Protein AF-A0A1Y0UV52-F1 (afdb_monomer_lite)

pLDDT: mean 80.86, std 18.58, range [39.09, 97.62]

Foldseek 3Di:
DDDDDDDDDDDDDDPDPDPPCPDDPVNVPAQWDADPVGDIDGPDDDPDDWDWDWDALCVDPPSVVVVGDRRDIDTDTDDVVVVVVCVVVPPPDDDDPDDDD

Secondary structure (DSSP, 8-state):
----------PPPPS---------TTGGG--EEE-TT--EEESS-----SEEEEEEGGGSTTTTTTT--TT-EEEEEE-HHHHHHHHHHHTT----SS---

InterPro domains:
  IPR016913 Uncharacterised conserved protein UCP029215 [PF09979] (35-100)

Structure (mmCIF, N/CA/C/O backbone):
data_AF-A0A1Y0UV52-F1
#
_entry.id   AF-A0A1Y0UV52-F1
#
loop_
_atom_site.group_PDB
_atom_site.id
_atom_site.type_symbol
_atom_site.label_atom_id
_atom_site.label_alt_id
_atom_site.label_comp_id
_atom_site.label_asym_id
_atom_site.label_entity_id
_atom_site.label_seq_id
_atom_site.pdbx_PDB_ins_code
_atom_site.Cartn_x
_atom_site.Cartn_y
_atom_site.Cartn_z
_atom_site.occupancy
_atom_site.B_iso_or_equiv
_atom_site.auth_seq_id
_atom_site.auth_comp_id
_atom_site.auth_asym_id
_atom_site.auth_atom_id
_atom_site.pdbx_PDB_model_num
ATOM 1 N N . MET A 1 1 ? 40.267 62.357 -28.661 1.00 44.09 1 MET A N 1
ATOM 2 C CA . MET A 1 1 ? 41.059 61.542 -27.719 1.00 44.09 1 MET A CA 1
ATOM 3 C C . MET A 1 1 ? 40.082 60.661 -26.962 1.00 44.09 1 MET A C 1
ATOM 5 O O . MET A 1 1 ? 39.154 61.213 -26.386 1.00 44.09 1 MET A O 1
ATOM 9 N N . ASN A 1 2 ? 40.216 59.337 -27.098 1.00 39.09 2 ASN A N 1
ATOM 10 C CA . ASN A 1 2 ? 39.951 58.292 -26.092 1.00 39.09 2 ASN A CA 1
ATOM 11 C C . ASN A 1 2 ? 39.561 56.977 -26.784 1.00 39.09 2 ASN A C 1
ATOM 13 O O . ASN A 1 2 ? 38.484 56.817 -27.353 1.00 39.09 2 ASN A O 1
ATOM 17 N N . THR A 1 3 ? 40.527 56.070 -26.741 1.00 45.56 3 THR A N 1
ATOM 18 C CA . THR A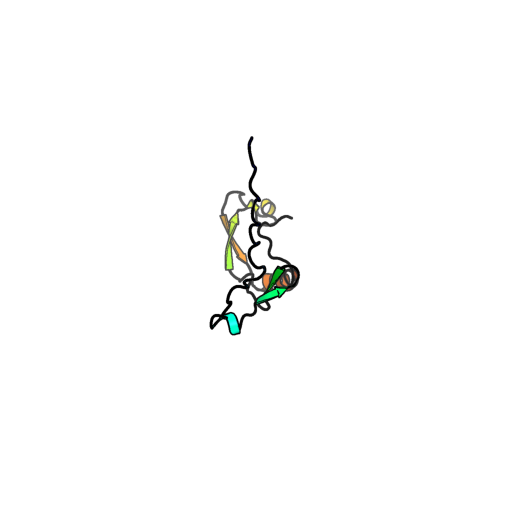 1 3 ? 40.573 54.705 -27.251 1.00 45.56 3 THR A CA 1
ATOM 19 C C . THR A 1 3 ? 39.703 53.770 -26.407 1.00 45.56 3 THR A C 1
ATOM 21 O O . THR A 1 3 ? 39.724 53.834 -25.179 1.00 45.56 3 THR A O 1
ATOM 24 N N . ARG A 1 4 ? 38.967 52.851 -27.045 1.00 44.50 4 ARG A N 1
ATOM 25 C CA . ARG A 1 4 ? 38.443 51.647 -26.379 1.00 44.50 4 ARG A CA 1
ATOM 26 C C . ARG A 1 4 ? 38.959 50.399 -27.080 1.00 44.50 4 ARG A C 1
ATOM 28 O O . ARG A 1 4 ? 38.422 49.956 -28.085 1.00 44.50 4 ARG A O 1
ATOM 35 N N . THR A 1 5 ? 40.068 49.924 -26.528 1.00 43.81 5 THR A N 1
ATOM 36 C CA . THR A 1 5 ? 40.413 48.536 -26.211 1.00 43.81 5 THR A CA 1
ATOM 37 C C . THR A 1 5 ? 39.506 47.448 -26.790 1.00 43.81 5 THR A C 1
ATOM 39 O O . THR A 1 5 ? 38.374 47.253 -26.353 1.00 43.81 5 THR A O 1
ATOM 42 N N . THR A 1 6 ? 40.095 46.679 -27.703 1.00 48.19 6 THR A N 1
ATOM 43 C CA . THR A 1 6 ? 39.730 45.316 -28.094 1.00 48.19 6 THR A CA 1
ATOM 44 C C . THR A 1 6 ? 39.471 44.449 -26.857 1.00 48.19 6 THR A C 1
ATOM 46 O O . THR A 1 6 ? 40.399 44.083 -26.136 1.00 48.19 6 THR A O 1
ATOM 49 N N . GLY A 1 7 ? 38.205 44.118 -26.606 1.00 42.97 7 GLY A N 1
ATOM 50 C CA . GLY A 1 7 ? 37.812 43.098 -25.638 1.00 42.97 7 GLY A CA 1
ATOM 51 C C . GLY A 1 7 ? 38.107 41.715 -26.207 1.00 42.97 7 GLY A C 1
ATOM 52 O O . GLY A 1 7 ? 37.372 41.215 -27.052 1.00 42.97 7 GLY A O 1
ATOM 53 N N . GLN A 1 8 ? 39.219 41.137 -25.767 1.00 49.31 8 GLN A N 1
ATOM 54 C CA . GLN A 1 8 ? 39.645 39.772 -26.049 1.00 49.31 8 GLN A CA 1
ATOM 55 C C . GLN A 1 8 ? 38.548 38.779 -25.623 1.00 49.31 8 GLN A C 1
ATOM 57 O O . GLN A 1 8 ? 38.009 38.868 -24.517 1.00 49.31 8 GLN A O 1
ATOM 62 N N . ALA A 1 9 ? 38.198 37.863 -26.527 1.00 39.91 9 ALA A N 1
ATOM 63 C CA . ALA A 1 9 ? 37.194 36.829 -26.323 1.00 39.91 9 ALA A CA 1
ATOM 64 C C . ALA A 1 9 ? 37.491 36.008 -25.058 1.00 39.91 9 ALA A C 1
ATOM 66 O O . ALA A 1 9 ? 38.575 35.444 -24.911 1.00 39.91 9 ALA A O 1
ATOM 67 N N . ARG A 1 10 ? 36.511 35.907 -24.153 1.00 42.69 10 ARG A N 1
ATOM 68 C CA . ARG A 1 10 ? 36.524 34.870 -23.118 1.00 42.69 10 ARG A CA 1
ATOM 69 C C . ARG A 1 10 ? 36.307 33.539 -23.824 1.00 42.69 10 ARG A C 1
ATOM 71 O O . ARG A 1 10 ? 35.233 33.320 -24.377 1.00 42.69 10 ARG A O 1
ATOM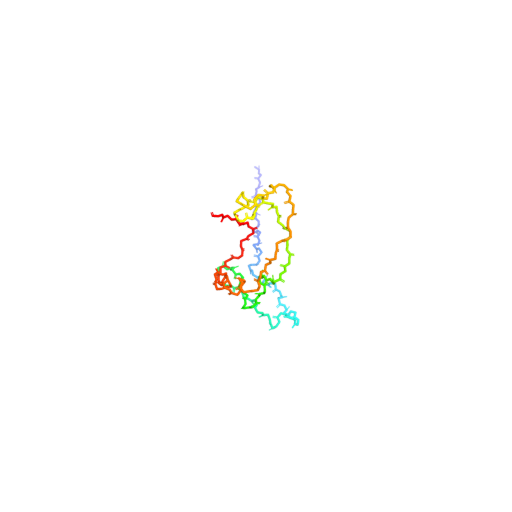 78 N N . ALA A 1 11 ? 37.326 32.685 -23.830 1.00 48.06 11 ALA A N 1
ATOM 79 C CA . ALA A 1 11 ? 37.169 31.298 -24.232 1.00 48.06 11 ALA A CA 1
ATOM 80 C C . ALA A 1 11 ? 36.035 30.675 -23.404 1.00 48.06 11 ALA A C 1
ATOM 82 O O . ALA A 1 11 ? 36.063 30.714 -22.171 1.00 48.06 11 ALA A O 1
ATOM 83 N N . SER A 1 12 ? 35.015 30.162 -24.090 1.00 49.44 12 SER A N 1
ATOM 84 C CA . SER A 1 12 ? 33.993 29.310 -23.491 1.00 49.44 12 SER A CA 1
ATOM 85 C C . SER A 1 12 ? 34.676 28.126 -22.797 1.00 49.44 12 SER A C 1
ATOM 87 O O . SER A 1 12 ? 35.670 27.620 -23.327 1.00 49.44 12 SER A O 1
ATOM 89 N N . PRO A 1 13 ? 34.186 27.671 -21.631 1.00 55.19 13 PRO A N 1
ATOM 90 C CA . PRO A 1 13 ? 34.702 26.443 -21.042 1.00 55.19 13 PRO A CA 1
ATOM 91 C C . PRO A 1 13 ? 34.519 25.297 -22.052 1.00 55.19 13 PRO A C 1
ATOM 93 O O . PRO A 1 13 ? 33.519 25.301 -22.781 1.00 55.19 13 PRO A O 1
ATOM 96 N N . PRO A 1 14 ? 35.463 24.342 -22.145 1.00 44.66 14 PRO A N 1
ATOM 97 C CA . PRO A 1 14 ? 35.278 23.191 -23.011 1.00 44.66 14 PRO A CA 1
ATOM 98 C C . PRO A 1 14 ? 34.013 22.448 -22.577 1.00 44.66 14 PRO A C 1
ATOM 100 O O . PRO A 1 14 ? 33.818 22.153 -21.396 1.00 44.66 14 PRO A O 1
ATOM 103 N N . ALA A 1 15 ? 33.137 22.205 -23.549 1.00 55.78 15 ALA A N 1
ATOM 104 C CA . ALA A 1 15 ? 32.022 21.297 -23.388 1.00 55.78 15 ALA A CA 1
ATOM 105 C C . ALA A 1 15 ? 32.570 19.900 -23.063 1.00 55.78 15 ALA A C 1
ATOM 107 O O . ALA A 1 15 ? 33.513 19.447 -23.707 1.00 55.78 15 ALA A O 1
ATOM 108 N N . ASP A 1 16 ? 31.932 19.252 -22.091 1.00 52.75 16 ASP A N 1
ATOM 109 C CA . ASP A 1 16 ? 32.054 17.826 -21.788 1.00 52.75 16 ASP A CA 1
ATOM 110 C C . ASP A 1 16 ? 33.336 17.378 -21.058 1.00 52.75 16 ASP A C 1
ATOM 112 O O . ASP A 1 16 ? 34.197 16.687 -21.596 1.00 52.75 16 ASP A O 1
ATOM 116 N N . VAL A 1 17 ? 33.436 17.721 -19.769 1.00 48.03 17 VAL A N 1
ATOM 117 C CA . VAL A 1 17 ? 34.135 16.841 -18.821 1.00 48.03 17 VAL A CA 1
ATOM 118 C C . VAL A 1 17 ? 33.067 15.951 -18.199 1.00 48.03 17 VAL A C 1
ATOM 120 O O . VAL A 1 17 ? 32.462 16.302 -17.184 1.00 48.03 17 VAL A O 1
ATOM 123 N N . ALA A 1 18 ? 32.790 14.818 -18.844 1.00 53.38 18 ALA A N 1
ATOM 124 C CA . ALA A 1 18 ? 32.046 13.739 -18.213 1.00 53.38 18 ALA A CA 1
ATOM 125 C C . ALA A 1 18 ? 32.762 13.368 -16.899 1.00 53.38 18 ALA A C 1
ATOM 127 O O . ALA A 1 18 ? 33.987 13.216 -16.905 1.00 53.38 18 ALA A O 1
ATOM 128 N N . PRO A 1 19 ? 32.058 13.260 -15.757 1.00 54.19 19 PRO A N 1
ATOM 129 C CA . PRO A 1 19 ? 32.708 12.886 -14.511 1.00 54.19 19 PRO A CA 1
ATOM 130 C C . PRO A 1 19 ? 33.331 11.497 -14.671 1.00 54.19 19 PRO A C 1
ATOM 132 O O . PRO A 1 19 ? 32.663 10.590 -15.180 1.00 54.19 19 PRO A O 1
ATOM 135 N N . ASP A 1 20 ? 34.579 11.337 -14.215 1.00 58.84 20 ASP A N 1
ATOM 136 C CA . ASP A 1 20 ? 35.274 10.053 -14.062 1.00 58.84 20 ASP A CA 1
ATOM 137 C C . ASP A 1 20 ? 34.444 9.131 -13.159 1.00 58.84 20 ASP A C 1
ATOM 139 O O . ASP A 1 20 ? 34.653 9.007 -11.951 1.00 58.84 20 ASP A O 1
ATOM 143 N N . THR A 1 21 ? 33.442 8.492 -13.750 1.00 61.38 21 THR A N 1
ATOM 144 C CA . THR A 1 21 ? 32.524 7.595 -13.062 1.00 61.38 21 THR A CA 1
ATOM 145 C C . THR A 1 21 ? 33.192 6.232 -13.040 1.00 61.38 21 THR A C 1
ATOM 147 O O . THR A 1 21 ? 32.814 5.314 -13.763 1.00 61.38 21 THR A O 1
ATOM 150 N N . GLN A 1 22 ? 34.263 6.117 -12.254 1.00 70.12 22 GLN A N 1
ATOM 151 C CA . GLN A 1 22 ? 34.822 4.821 -11.893 1.00 70.12 22 GLN A CA 1
ATOM 152 C C . GLN A 1 22 ? 33.717 4.066 -11.138 1.00 70.12 22 GLN A C 1
ATOM 154 O O . GLN A 1 22 ? 33.310 4.526 -10.069 1.00 70.12 22 GLN A O 1
ATOM 159 N N . PRO A 1 23 ? 33.174 2.958 -11.675 1.00 64.38 23 PRO A N 1
ATOM 160 C CA . PRO A 1 23 ? 32.108 2.240 -10.995 1.00 64.38 23 PRO A CA 1
ATOM 161 C C . PRO A 1 23 ? 32.656 1.708 -9.671 1.00 64.38 23 PRO A C 1
ATOM 163 O O . PRO A 1 23 ? 33.626 0.944 -9.659 1.00 64.38 23 PRO A O 1
ATOM 166 N N . LEU A 1 24 ? 32.047 2.107 -8.551 1.00 73.50 24 LEU A N 1
ATOM 167 C CA . LEU A 1 24 ? 32.375 1.519 -7.256 1.00 73.50 24 LEU A CA 1
ATOM 168 C C . LEU A 1 24 ? 32.057 0.018 -7.319 1.00 73.50 24 LEU A C 1
ATOM 170 O O . LEU A 1 24 ? 31.203 -0.422 -8.089 1.00 73.50 24 LEU A O 1
ATOM 174 N N . ALA A 1 25 ? 32.742 -0.801 -6.521 1.00 64.88 25 ALA A N 1
ATOM 175 C CA . ALA A 1 25 ? 32.651 -2.263 -6.621 1.00 64.88 25 ALA A CA 1
ATOM 176 C C . ALA A 1 25 ? 31.205 -2.817 -6.556 1.00 64.88 25 ALA A C 1
ATOM 178 O O . ALA A 1 25 ? 30.918 -3.843 -7.172 1.00 64.88 25 ALA A O 1
ATOM 179 N N . LEU A 1 26 ? 30.286 -2.121 -5.872 1.00 66.62 26 LEU A N 1
ATOM 180 C CA . LEU A 1 26 ? 28.856 -2.459 -5.810 1.00 66.62 26 LEU A CA 1
ATOM 181 C C . LEU A 1 26 ? 28.018 -1.911 -6.981 1.00 66.62 26 LEU A C 1
ATOM 183 O O . LEU A 1 26 ? 26.947 -2.446 -7.259 1.00 66.62 26 LEU A O 1
ATOM 187 N N . ASP A 1 27 ? 28.507 -0.910 -7.710 1.00 69.38 27 ASP A N 1
ATOM 188 C CA . ASP A 1 27 ? 27.825 -0.351 -8.882 1.00 69.38 27 ASP A CA 1
ATOM 189 C C . ASP A 1 27 ? 27.994 -1.237 -10.124 1.00 69.38 27 ASP A C 1
ATOM 191 O O . ASP A 1 27 ? 27.157 -1.207 -11.026 1.00 69.38 27 ASP A O 1
ATOM 195 N N . ARG A 1 28 ? 29.026 -2.096 -10.165 1.00 67.94 28 ARG A N 1
ATOM 196 C CA . ARG A 1 28 ? 29.250 -3.036 -11.282 1.00 67.94 28 ARG A CA 1
ATOM 197 C C . ARG A 1 28 ? 28.101 -4.035 -11.469 1.00 67.94 28 ARG A C 1
ATOM 199 O O . ARG A 1 28 ? 27.845 -4.456 -12.592 1.00 67.94 28 ARG A O 1
ATOM 206 N N . ALA A 1 29 ? 27.421 -4.409 -10.386 1.00 77.75 29 ALA A N 1
ATOM 207 C CA . ALA A 1 29 ? 26.254 -5.295 -10.397 1.00 77.75 29 ALA A CA 1
ATOM 208 C C . ALA A 1 29 ? 24.930 -4.524 -10.224 1.00 77.75 29 ALA A C 1
ATOM 210 O O . ALA A 1 29 ? 23.917 -5.101 -9.827 1.00 77.75 29 ALA A O 1
ATOM 211 N N . SER A 1 30 ? 24.937 -3.211 -10.477 1.00 83.00 30 SER A N 1
ATOM 212 C CA . SER A 1 30 ? 23.773 -2.358 -10.269 1.00 83.00 30 SER A CA 1
ATOM 213 C C . SER A 1 30 ? 22.580 -2.815 -11.109 1.00 83.00 30 SER A C 1
ATOM 215 O O . SER A 1 30 ? 22.669 -3.004 -12.319 1.00 83.00 30 SER A O 1
ATOM 217 N N . VAL A 1 31 ? 21.422 -2.921 -10.460 1.00 89.44 31 VAL A N 1
ATOM 218 C CA . VAL A 1 31 ? 20.124 -3.153 -11.114 1.00 89.44 31 VAL A CA 1
ATOM 219 C C . VAL A 1 31 ? 19.465 -1.851 -11.588 1.00 89.44 31 VAL A C 1
ATOM 221 O O . VAL A 1 31 ? 18.278 -1.842 -11.921 1.00 89.44 31 VAL A O 1
ATOM 224 N N . ARG A 1 32 ? 20.208 -0.737 -11.559 1.00 89.62 32 ARG A N 1
ATOM 225 C CA . ARG A 1 32 ? 19.735 0.612 -11.873 1.00 89.62 32 ARG A CA 1
ATOM 226 C C . ARG A 1 32 ? 20.207 1.027 -13.264 1.00 89.62 32 ARG A C 1
ATOM 228 O O . ARG A 1 32 ? 21.377 0.860 -13.593 1.00 89.62 32 ARG A O 1
ATOM 235 N N . ARG A 1 33 ? 19.322 1.634 -14.049 1.00 90.62 33 ARG A N 1
ATOM 236 C CA . ARG A 1 33 ? 19.628 2.220 -15.359 1.00 90.62 33 ARG A CA 1
ATOM 237 C C . ARG A 1 33 ? 18.898 3.545 -15.513 1.00 90.62 33 ARG A C 1
ATOM 239 O O . ARG A 1 33 ? 17.753 3.654 -15.099 1.00 90.62 33 ARG A O 1
ATOM 246 N N . VAL A 1 34 ? 19.538 4.520 -16.145 1.00 91.31 34 VAL A N 1
ATOM 247 C CA . VAL A 1 34 ? 18.881 5.760 -16.573 1.00 91.31 34 VAL A CA 1
ATOM 248 C C . VAL A 1 34 ? 18.543 5.639 -18.062 1.00 91.31 34 VAL A C 1
ATOM 250 O O . VAL A 1 34 ? 19.343 5.095 -18.830 1.00 91.31 34 VAL A O 1
ATOM 253 N N . ASP A 1 35 ? 17.334 6.033 -18.458 1.00 90.94 35 ASP A N 1
ATOM 254 C CA . ASP A 1 35 ? 16.934 6.083 -19.870 1.00 90.94 35 ASP A CA 1
ATOM 255 C C . ASP A 1 35 ? 17.345 7.406 -20.545 1.00 90.94 35 ASP A C 1
ATOM 257 O O . ASP A 1 35 ? 17.974 8.265 -19.930 1.00 90.94 35 ASP A O 1
ATOM 261 N N . ALA A 1 36 ? 17.039 7.548 -21.837 1.00 94.62 36 ALA A N 1
ATOM 262 C CA . ALA A 1 36 ? 17.370 8.757 -22.595 1.00 94.62 36 ALA A CA 1
ATOM 263 C C . ALA A 1 36 ? 16.595 9.998 -22.115 1.00 94.62 36 ALA A C 1
ATOM 265 O O . ALA A 1 36 ? 17.068 11.116 -22.303 1.00 94.62 36 ALA A O 1
ATOM 266 N N . ASP A 1 37 ? 15.445 9.794 -21.470 1.00 91.69 37 ASP A N 1
ATOM 267 C CA . ASP A 1 37 ? 14.586 10.852 -20.935 1.00 91.69 37 ASP A CA 1
ATOM 268 C C . ASP A 1 37 ? 14.997 11.267 -19.507 1.00 91.69 37 ASP A C 1
ATOM 270 O O . ASP A 1 37 ? 14.448 12.212 -18.943 1.00 91.69 37 ASP A O 1
ATOM 274 N N . GLY A 1 38 ? 15.985 10.585 -18.914 1.00 91.06 38 GLY A N 1
ATOM 275 C CA . GLY A 1 38 ? 16.510 10.867 -17.580 1.00 91.06 38 GLY A CA 1
ATOM 276 C C . GLY A 1 38 ? 15.786 10.146 -16.438 1.00 91.06 38 GLY A C 1
ATOM 277 O O . GLY A 1 38 ? 16.083 10.412 -15.271 1.00 91.06 38 GLY A O 1
ATOM 278 N N . HIS A 1 39 ? 14.868 9.216 -16.717 1.00 89.50 39 HIS A N 1
ATOM 279 C CA . HIS A 1 39 ? 14.197 8.444 -15.673 1.00 89.50 39 HIS A CA 1
ATOM 280 C C . HIS A 1 39 ? 15.064 7.290 -15.165 1.00 89.50 39 HIS A C 1
ATOM 282 O O . HIS A 1 39 ? 15.685 6.547 -15.928 1.00 89.50 39 HIS A O 1
ATOM 288 N N . LEU A 1 40 ? 15.058 7.105 -13.842 1.00 91.12 40 LEU A N 1
ATOM 289 C CA . LEU A 1 40 ? 15.727 5.995 -13.177 1.00 91.12 40 LEU A CA 1
ATOM 290 C C . LEU A 1 40 ? 14.841 4.743 -13.179 1.00 91.12 40 LEU A C 1
ATOM 292 O O . LEU A 1 40 ? 13.824 4.680 -12.491 1.00 91.12 40 LEU A O 1
ATOM 296 N N . HIS A 1 41 ? 15.294 3.710 -13.875 1.00 90.56 41 HIS A N 1
ATOM 297 C CA . HIS A 1 41 ? 14.718 2.371 -13.871 1.00 90.56 41 HIS A CA 1
ATOM 298 C C . HIS A 1 41 ? 15.479 1.472 -12.902 1.00 90.56 41 HIS A C 1
ATOM 300 O O . HIS A 1 41 ? 16.710 1.474 -12.876 1.00 90.56 41 HIS A O 1
ATOM 306 N N . ILE A 1 42 ? 14.751 0.680 -12.117 1.00 89.06 42 ILE A N 1
ATOM 307 C CA . ILE A 1 42 ? 15.313 -0.285 -11.165 1.00 89.06 42 ILE A CA 1
ATOM 308 C C . ILE A 1 42 ? 14.665 -1.643 -11.438 1.00 89.06 42 ILE A C 1
ATOM 310 O O . ILE A 1 42 ? 13.446 -1.765 -11.337 1.00 89.06 42 ILE A O 1
ATOM 314 N N . ALA A 1 43 ? 15.456 -2.662 -11.786 1.00 89.69 43 ALA A N 1
ATOM 315 C CA . ALA A 1 43 ? 14.913 -3.967 -12.181 1.00 89.69 43 ALA A CA 1
ATOM 316 C C . ALA A 1 43 ? 14.187 -4.689 -11.030 1.00 89.69 43 ALA A C 1
ATOM 318 O O . ALA A 1 43 ? 13.137 -5.296 -11.243 1.00 89.69 43 ALA A O 1
ATOM 319 N N . HIS A 1 44 ? 14.720 -4.591 -9.807 1.00 86.44 44 HIS A N 1
ATOM 320 C CA . HIS A 1 44 ? 14.140 -5.195 -8.607 1.00 86.44 44 HIS A CA 1
ATOM 321 C C . HIS A 1 44 ? 14.251 -4.236 -7.417 1.00 86.44 44 HIS A C 1
ATOM 323 O O . HIS A 1 44 ? 15.347 -3.812 -7.056 1.00 86.44 44 HIS A O 1
ATOM 329 N N . CYS A 1 45 ? 13.117 -3.898 -6.802 1.00 87.25 45 CYS A N 1
ATOM 330 C CA . CYS A 1 45 ? 13.043 -3.037 -5.623 1.00 87.25 45 CYS A CA 1
ATOM 331 C C . CYS A 1 45 ? 11.858 -3.456 -4.743 1.00 87.25 45 CYS A C 1
ATOM 333 O O . CYS A 1 45 ? 10.768 -3.728 -5.251 1.00 87.25 45 CYS A O 1
ATOM 335 N N . ILE A 1 46 ? 12.064 -3.499 -3.426 1.00 89.56 46 ILE A N 1
ATOM 336 C CA . ILE A 1 46 ? 10.990 -3.733 -2.458 1.00 89.56 46 ILE A CA 1
ATOM 337 C C . ILE A 1 46 ? 10.318 -2.387 -2.171 1.00 89.56 46 ILE A C 1
ATOM 339 O O . ILE A 1 46 ? 10.869 -1.560 -1.454 1.00 89.56 46 ILE A O 1
ATOM 343 N N . LEU A 1 47 ? 9.123 -2.173 -2.727 1.00 88.69 47 LEU A N 1
ATOM 344 C CA . LEU A 1 47 ? 8.347 -0.942 -2.508 1.00 88.69 47 LEU A CA 1
ATOM 345 C C . LEU A 1 47 ? 7.503 -0.982 -1.225 1.00 88.69 47 LEU A C 1
ATOM 347 O O . LEU A 1 47 ? 7.140 0.053 -0.676 1.00 88.69 47 LEU A O 1
ATOM 351 N N . SER A 1 48 ? 7.152 -2.178 -0.755 1.00 90.00 48 SER A N 1
ATOM 352 C CA . SER A 1 48 ? 6.341 -2.376 0.444 1.00 90.00 48 SER A CA 1
ATOM 353 C C . SER A 1 48 ? 6.617 -3.749 1.051 1.00 90.00 48 SER A C 1
ATOM 355 O O . SER A 1 48 ? 6.953 -4.690 0.336 1.00 90.00 48 SER A O 1
ATOM 357 N N . ALA A 1 49 ? 6.421 -3.867 2.363 1.00 93.19 49 ALA A N 1
ATOM 358 C CA . ALA A 1 49 ? 6.540 -5.107 3.121 1.00 93.19 49 ALA A CA 1
ATOM 359 C C . ALA A 1 49 ? 5.322 -5.297 4.035 1.00 93.19 49 ALA A C 1
ATOM 361 O O . ALA A 1 49 ? 4.642 -4.326 4.375 1.00 93.19 49 ALA A O 1
ATOM 362 N N . ALA A 1 50 ? 5.043 -6.541 4.426 1.00 96.81 50 ALA A N 1
ATOM 363 C CA . ALA A 1 50 ? 4.017 -6.830 5.422 1.00 96.81 50 ALA A CA 1
ATOM 364 C C . ALA A 1 50 ? 4.468 -6.295 6.785 1.00 96.81 50 ALA A C 1
ATOM 366 O O . ALA A 1 50 ? 5.549 -6.629 7.265 1.00 96.81 50 ALA A O 1
ATOM 367 N N . THR A 1 51 ? 3.661 -5.425 7.381 1.00 96.75 51 THR A N 1
ATOM 368 C CA . THR A 1 51 ? 3.996 -4.742 8.633 1.00 96.75 51 THR A CA 1
ATOM 369 C C . THR A 1 51 ? 2.734 -4.191 9.290 1.00 96.75 51 THR A C 1
ATOM 371 O O . THR A 1 51 ? 1.65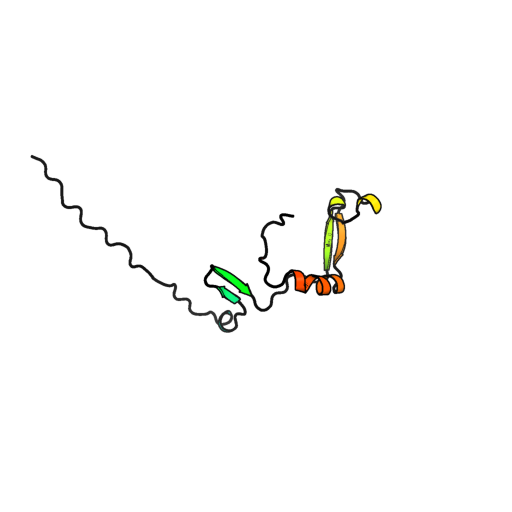8 -4.187 8.689 1.00 96.75 51 THR A O 1
ATOM 374 N N . VAL A 1 52 ? 2.867 -3.715 10.521 1.00 96.75 52 VAL A N 1
ATOM 375 C CA . VAL A 1 52 ? 1.853 -2.917 11.208 1.00 96.75 52 VAL A CA 1
ATOM 376 C C . VAL A 1 52 ? 2.295 -1.460 11.151 1.00 96.75 52 VAL A C 1
ATOM 378 O O . VAL A 1 52 ? 3.443 -1.145 11.461 1.00 96.75 52 VAL A O 1
ATOM 381 N N . SER A 1 53 ? 1.410 -0.565 10.724 1.00 95.00 53 SER A N 1
ATOM 382 C CA . SER A 1 53 ? 1.710 0.866 10.617 1.00 95.00 53 SER A CA 1
ATOM 383 C C . SER A 1 53 ? 0.632 1.706 11.303 1.00 95.00 53 SER A C 1
ATOM 385 O O . SER A 1 53 ? -0.538 1.314 11.285 1.00 95.00 53 SER A O 1
ATOM 387 N N . PRO A 1 54 ? 1.010 2.836 11.922 1.00 96.75 54 PRO A N 1
ATOM 388 C CA . PRO A 1 54 ? 0.053 3.758 12.512 1.00 96.75 54 PRO A CA 1
ATOM 389 C C . PRO A 1 54 ? -0.688 4.530 11.415 1.00 96.75 54 PRO A C 1
ATOM 391 O O . PRO A 1 54 ? -0.061 5.020 10.479 1.00 96.75 54 PRO A O 1
ATOM 394 N N . TYR A 1 55 ? -2.002 4.661 11.568 1.00 95.88 55 TYR A N 1
ATOM 395 C CA . TYR A 1 55 ? -2.858 5.519 10.748 1.00 95.88 55 TYR A CA 1
ATOM 396 C C . TYR A 1 55 ? -3.827 6.286 11.637 1.00 95.88 55 TYR A C 1
ATOM 398 O O . TYR A 1 55 ? -4.302 5.756 12.644 1.00 95.88 55 TYR A O 1
ATOM 406 N N . TYR A 1 56 ? -4.153 7.512 11.253 1.00 96.75 56 TYR A N 1
ATOM 407 C CA . TYR A 1 56 ? -5.268 8.236 11.841 1.00 96.75 56 TYR A CA 1
ATOM 408 C C . TYR A 1 56 ? -6.591 7.575 11.464 1.00 96.75 56 TYR A C 1
ATOM 410 O O . TYR A 1 56 ? -6.738 7.042 10.362 1.00 96.75 56 TYR A O 1
ATOM 418 N N . GLY A 1 57 ? -7.589 7.665 12.346 1.00 96.38 57 GLY A N 1
ATOM 419 C CA . GLY A 1 57 ? -8.930 7.150 12.069 1.00 96.38 57 GLY A CA 1
ATOM 420 C C . GLY A 1 57 ? -9.471 7.647 10.730 1.00 96.38 57 GLY A C 1
ATOM 421 O O . GLY A 1 57 ? -9.971 6.843 9.955 1.00 96.38 57 GLY A O 1
ATOM 422 N N . ARG A 1 58 ? -9.257 8.927 10.397 1.00 95.12 58 ARG A N 1
ATOM 423 C CA . ARG A 1 58 ? -9.720 9.532 9.133 1.00 95.12 58 ARG A CA 1
ATOM 424 C C . ARG A 1 58 ? -9.070 8.971 7.862 1.00 95.12 58 ARG A C 1
ATOM 426 O O . ARG A 1 58 ? -9.622 9.133 6.780 1.00 95.12 58 ARG A O 1
ATOM 433 N N . GLU A 1 59 ? -7.891 8.361 7.969 1.00 93.75 59 GLU A N 1
ATOM 434 C CA . GLU A 1 59 ? -7.159 7.801 6.824 1.00 93.75 59 GLU A CA 1
ATOM 435 C C . GLU A 1 59 ? -7.639 6.387 6.477 1.00 93.75 59 GLU A C 1
ATOM 437 O O . GLU A 1 59 ? -7.377 5.884 5.383 1.00 93.75 59 GLU A O 1
ATOM 442 N N . ILE A 1 60 ? -8.337 5.727 7.405 1.00 94.19 60 ILE A N 1
ATOM 443 C CA . ILE A 1 60 ? -8.775 4.344 7.249 1.00 94.19 60 ILE A CA 1
ATOM 444 C C . ILE A 1 60 ? -10.056 4.310 6.400 1.00 94.19 60 ILE A C 1
ATOM 446 O O . ILE A 1 60 ? -11.060 4.929 6.762 1.00 94.19 60 ILE A O 1
ATOM 450 N N . PRO A 1 61 ? -10.084 3.556 5.286 1.00 92.56 61 PRO A N 1
ATOM 451 C CA . PRO A 1 61 ? -11.291 3.420 4.480 1.00 92.56 61 PRO A CA 1
ATOM 452 C C . PRO A 1 61 ? -12.479 2.911 5.309 1.00 92.56 61 PRO A C 1
ATOM 454 O O . PRO A 1 61 ? -12.376 1.902 6.004 1.00 92.56 61 PRO A O 1
ATOM 457 N N . GLY A 1 62 ? -13.619 3.603 5.229 1.00 95.00 62 GLY A N 1
ATOM 458 C CA . GLY A 1 62 ? -14.824 3.240 5.985 1.00 95.00 62 GLY A CA 1
ATOM 459 C C . GLY A 1 62 ? -14.798 3.615 7.474 1.00 95.00 62 GLY A C 1
ATOM 460 O O . GLY A 1 62 ? -15.640 3.122 8.224 1.00 95.00 62 GLY A O 1
ATOM 461 N N . ALA A 1 63 ? -13.888 4.495 7.909 1.00 94.38 63 ALA A N 1
ATOM 462 C CA . ALA A 1 63 ? -13.723 4.926 9.302 1.00 94.38 63 ALA A CA 1
ATOM 463 C C . ALA A 1 63 ? -15.028 5.263 10.041 1.00 94.38 63 ALA A C 1
ATOM 465 O O . ALA A 1 63 ? -15.230 4.811 11.167 1.00 94.38 63 ALA A O 1
ATOM 466 N N . ALA A 1 64 ? -15.935 6.001 9.392 1.00 93.19 64 ALA A N 1
ATOM 467 C CA . ALA A 1 64 ? -17.212 6.399 9.982 1.00 93.19 64 ALA A CA 1
ATOM 468 C C . ALA A 1 64 ? -18.111 5.195 10.316 1.00 93.19 64 ALA A C 1
ATOM 470 O O . ALA A 1 64 ? -18.688 5.138 11.399 1.00 93.19 64 ALA A O 1
ATOM 471 N N . ALA A 1 65 ? -18.191 4.205 9.421 1.00 97.00 65 ALA A N 1
ATOM 472 C CA . ALA A 1 65 ? -18.979 2.990 9.644 1.00 97.00 65 ALA A CA 1
ATOM 473 C C . ALA A 1 65 ? -18.373 2.097 10.740 1.00 97.00 65 ALA A C 1
ATOM 475 O O . ALA A 1 65 ? -19.093 1.388 11.437 1.00 97.00 65 ALA A O 1
ATOM 476 N N . LEU A 1 66 ? -17.050 2.156 10.904 1.00 95.19 66 LEU A N 1
ATOM 477 C CA . LEU A 1 66 ? -16.306 1.458 11.952 1.00 95.19 66 LEU A CA 1
ATOM 478 C C . LEU A 1 66 ? -16.314 2.206 13.300 1.00 95.19 66 LEU A C 1
ATOM 480 O O . LEU A 1 66 ? -15.823 1.667 14.290 1.00 95.19 66 LEU A O 1
ATOM 484 N N . GLY A 1 67 ? -16.847 3.434 13.355 1.00 96.69 67 GLY A N 1
ATOM 485 C CA . GLY A 1 67 ? -16.873 4.260 14.565 1.00 96.69 67 GLY A CA 1
ATOM 486 C C . GLY A 1 67 ? -15.489 4.726 15.031 1.00 96.69 67 GLY A C 1
ATOM 487 O O . GLY A 1 67 ? -15.275 4.922 16.230 1.00 96.69 67 GLY A O 1
ATOM 488 N N . LEU A 1 68 ? -14.529 4.864 14.110 1.00 96.50 68 LEU A N 1
ATOM 489 C CA . LEU A 1 68 ? -13.179 5.321 14.438 1.00 96.50 68 LEU A CA 1
ATOM 490 C C . LEU A 1 68 ? -13.173 6.828 14.712 1.00 96.50 68 LEU A C 1
ATOM 492 O O . LEU A 1 68 ? -13.913 7.590 14.095 1.00 96.50 68 LEU A O 1
ATOM 496 N N . LYS A 1 69 ? -12.319 7.264 15.639 1.00 97.31 69 LYS A N 1
ATOM 497 C CA . LYS A 1 69 ? -12.109 8.686 15.929 1.00 97.31 69 LYS A CA 1
ATOM 498 C C . LYS A 1 69 ? -11.053 9.245 14.986 1.00 97.31 69 LYS A C 1
ATOM 500 O O . LYS A 1 69 ? -9.956 8.696 14.920 1.00 97.31 69 LYS A O 1
ATOM 505 N N . ASP A 1 70 ? -11.347 10.366 14.338 1.00 94.69 70 ASP A N 1
ATOM 506 C CA . ASP A 1 70 ? -10.484 10.945 13.303 1.00 94.69 70 ASP A CA 1
ATOM 507 C C . ASP A 1 70 ? -9.046 11.219 13.763 1.00 94.69 70 ASP A C 1
ATOM 509 O O . ASP A 1 70 ? -8.105 10.880 13.049 1.00 94.69 70 ASP A O 1
ATOM 513 N N . ASP A 1 71 ? -8.871 11.787 14.959 1.00 96.12 71 ASP A N 1
ATOM 514 C CA . ASP A 1 71 ? -7.558 12.164 15.506 1.00 96.12 71 ASP A CA 1
ATOM 515 C C . ASP A 1 71 ? -6.873 11.041 16.307 1.00 96.12 71 ASP A C 1
ATOM 517 O O . ASP A 1 71 ? -5.777 11.232 16.836 1.00 96.12 71 ASP A O 1
ATOM 521 N N . ALA A 1 72 ? -7.496 9.864 16.420 1.00 97.62 72 ALA A N 1
ATOM 522 C CA . ALA A 1 72 ? -6.894 8.724 17.103 1.00 97.62 72 ALA A CA 1
ATOM 523 C C . ALA A 1 72 ? -5.998 7.921 16.152 1.00 97.62 72 ALA A C 1
ATOM 525 O O . ALA A 1 72 ? -6.328 7.740 14.981 1.00 97.62 72 ALA A O 1
ATOM 526 N N . ILE A 1 73 ? -4.881 7.415 16.681 1.00 97.44 73 ILE A N 1
ATOM 527 C CA . ILE A 1 73 ? -3.956 6.550 15.946 1.00 97.44 73 ILE A CA 1
ATOM 528 C C . ILE A 1 73 ? -4.348 5.090 16.164 1.00 97.44 73 ILE A C 1
ATOM 530 O O . ILE A 1 73 ? -4.488 4.631 17.298 1.00 97.44 73 ILE A O 1
ATOM 534 N N . TYR A 1 74 ? -4.462 4.353 15.066 1.00 97.31 74 TYR A N 1
ATOM 535 C CA . TYR A 1 74 ? -4.758 2.930 15.030 1.00 97.31 74 TYR A CA 1
ATOM 536 C C . TYR A 1 74 ? -3.619 2.167 14.357 1.00 97.31 74 TYR A C 1
ATOM 538 O O . TYR A 1 74 ? -3.056 2.604 13.354 1.00 97.31 74 TYR A O 1
ATOM 546 N N . SER A 1 75 ? -3.300 0.994 14.900 1.00 97.19 75 SER A N 1
ATOM 547 C CA . SER A 1 75 ? -2.314 0.076 14.330 1.00 97.19 75 SER A CA 1
ATOM 548 C C . SER A 1 75 ? -2.966 -0.783 13.250 1.00 97.19 75 SER A C 1
ATOM 550 O O . SER A 1 75 ? -3.684 -1.733 13.559 1.00 97.19 75 SER A O 1
ATOM 552 N N . VAL A 1 76 ? -2.720 -0.461 11.980 1.00 95.44 76 VAL A N 1
ATOM 553 C CA . VAL A 1 76 ? -3.296 -1.183 10.840 1.00 95.44 76 VAL A CA 1
ATOM 554 C C . VAL A 1 76 ? -2.288 -2.192 10.313 1.00 95.44 76 VAL A C 1
ATOM 556 O O . VAL A 1 76 ? -1.155 -1.848 9.967 1.00 95.44 76 VAL A O 1
ATOM 559 N N . PHE A 1 77 ? -2.706 -3.453 10.237 1.00 95.56 77 PHE A N 1
ATOM 560 C CA . PHE A 1 77 ? -1.910 -4.499 9.614 1.00 95.56 77 PHE A CA 1
ATOM 561 C C . PHE A 1 77 ? -2.025 -4.423 8.091 1.00 95.56 77 PHE A C 1
ATOM 563 O O . PHE A 1 77 ? -3.121 -4.377 7.535 1.00 95.56 77 PHE A O 1
ATOM 570 N N . ARG A 1 78 ? -0.878 -4.446 7.416 1.00 94.19 78 ARG A N 1
ATOM 571 C CA . ARG A 1 78 ? -0.753 -4.502 5.962 1.00 94.19 78 ARG A CA 1
ATOM 572 C C . ARG A 1 78 ? -0.502 -5.958 5.544 1.00 94.19 78 ARG A C 1
ATOM 574 O O . ARG A 1 78 ? 0.644 -6.408 5.625 1.00 94.19 78 ARG A O 1
ATOM 581 N N . PRO A 1 79 ? -1.535 -6.708 5.111 1.00 95.38 79 PRO A N 1
ATOM 582 C CA . PRO A 1 79 ? -1.395 -8.134 4.851 1.00 95.38 79 PRO A CA 1
ATOM 583 C C . PRO A 1 79 ? -0.585 -8.404 3.572 1.00 95.38 79 PRO A C 1
ATOM 585 O O . PRO A 1 79 ? -0.759 -7.697 2.572 1.00 95.38 79 PRO A O 1
ATOM 588 N N . PRO A 1 80 ? 0.257 -9.454 3.560 1.00 96.00 80 PRO A N 1
ATOM 589 C CA . PRO A 1 80 ? 1.100 -9.789 2.411 1.00 96.00 80 PRO A CA 1
ATOM 590 C C . PRO A 1 80 ? 0.282 -10.098 1.149 1.00 96.00 80 PRO A C 1
ATOM 592 O O . PRO A 1 80 ? 0.659 -9.669 0.061 1.00 96.00 80 PRO A O 1
ATOM 595 N N . ASP A 1 81 ? -0.877 -10.749 1.280 1.00 96.69 81 ASP A N 1
ATOM 596 C CA . ASP A 1 81 ? -1.714 -11.110 0.129 1.00 96.69 81 ASP A CA 1
ATOM 597 C C . ASP A 1 81 ? -2.274 -9.886 -0.602 1.00 96.69 81 ASP A C 1
ATOM 599 O O . ASP A 1 81 ? -2.381 -9.880 -1.829 1.00 96.69 81 ASP A O 1
ATOM 603 N N . ALA A 1 82 ? -2.621 -8.823 0.134 1.00 93.94 82 ALA A N 1
ATOM 604 C CA . ALA A 1 82 ? -3.055 -7.572 -0.482 1.00 93.94 82 ALA A CA 1
ATOM 605 C C . ALA A 1 82 ? -1.900 -6.893 -1.229 1.00 93.94 82 ALA A C 1
ATOM 607 O O . ALA A 1 82 ? -2.108 -6.371 -2.323 1.00 93.94 82 ALA A O 1
ATOM 608 N N . LEU A 1 83 ? -0.679 -6.956 -0.684 1.00 93.88 83 LEU A N 1
ATOM 609 C CA . LEU A 1 83 ? 0.515 -6.426 -1.346 1.00 93.88 83 LEU A CA 1
ATOM 610 C C . LEU A 1 83 ? 0.858 -7.190 -2.619 1.00 93.88 83 LEU A C 1
ATOM 612 O O . LEU A 1 83 ? 1.150 -6.567 -3.638 1.00 93.88 83 LEU A O 1
ATOM 616 N N . MET A 1 84 ? 0.759 -8.517 -2.591 1.00 94.38 84 MET A N 1
ATOM 617 C CA . MET A 1 84 ? 0.954 -9.350 -3.775 1.00 94.38 84 MET A CA 1
ATOM 618 C C . MET A 1 84 ? -0.043 -8.984 -4.883 1.00 94.38 84 MET A C 1
ATOM 620 O O . MET A 1 84 ? 0.357 -8.828 -6.035 1.00 94.38 84 MET A O 1
ATOM 624 N N . ARG A 1 85 ? -1.322 -8.768 -4.541 1.00 95.56 85 ARG A N 1
ATOM 625 C CA . ARG A 1 85 ? -2.341 -8.313 -5.504 1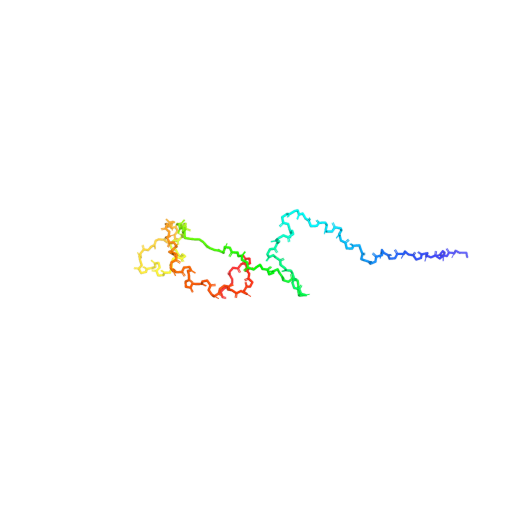.00 95.56 85 ARG A CA 1
ATOM 626 C C . ARG A 1 85 ? -2.073 -6.906 -6.044 1.00 95.56 85 ARG A C 1
ATOM 628 O O . ARG A 1 85 ? -2.356 -6.647 -7.209 1.00 95.56 85 ARG A O 1
ATOM 635 N N . ALA A 1 86 ? -1.532 -6.006 -5.224 1.00 92.81 86 ALA A N 1
ATOM 636 C CA . ALA A 1 86 ? -1.243 -4.628 -5.616 1.00 92.81 86 ALA A CA 1
ATOM 637 C C . ALA A 1 86 ? 0.051 -4.482 -6.439 1.00 92.81 86 ALA A C 1
ATOM 639 O O . ALA A 1 86 ? 0.167 -3.538 -7.220 1.00 92.81 86 ALA A O 1
ATOM 640 N N . ALA A 1 87 ? 1.014 -5.399 -6.306 1.00 91.62 87 ALA A N 1
ATOM 641 C CA . ALA A 1 87 ? 2.339 -5.286 -6.921 1.00 91.62 87 ALA A CA 1
ATOM 642 C C . ALA A 1 87 ? 2.331 -5.017 -8.444 1.00 91.62 87 ALA A C 1
ATOM 644 O O . ALA A 1 87 ? 3.070 -4.129 -8.879 1.00 91.62 87 ALA A O 1
ATOM 645 N N . PRO A 1 88 ? 1.484 -5.668 -9.273 1.00 92.62 88 PRO A N 1
ATOM 646 C CA . PRO A 1 88 ? 1.422 -5.375 -10.707 1.00 92.62 88 PRO A CA 1
ATOM 647 C C . PRO A 1 88 ? 1.015 -3.930 -11.024 1.00 92.62 88 PRO A C 1
ATOM 649 O O . PRO A 1 88 ? 1.428 -3.393 -12.047 1.00 92.62 88 PRO A O 1
ATOM 652 N N . SER A 1 89 ? 0.245 -3.279 -10.144 1.00 91.06 89 SER A N 1
ATOM 653 C CA . SER A 1 89 ? -0.251 -1.914 -10.360 1.00 91.06 89 SER A CA 1
ATOM 654 C C . SER A 1 89 ? 0.824 -0.832 -10.214 1.00 91.06 89 SER A C 1
ATOM 656 O O 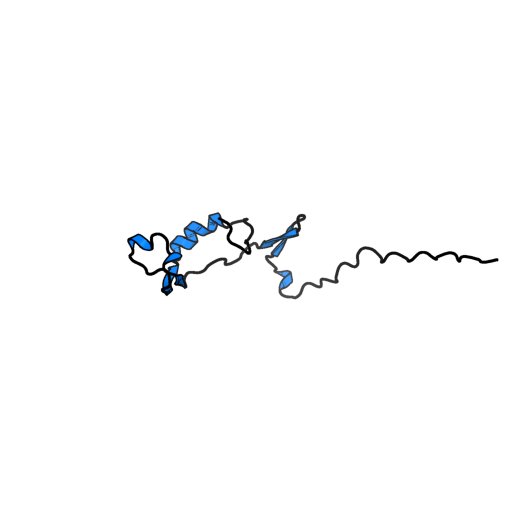. SER A 1 89 ? 0.620 0.282 -10.699 1.00 91.06 89 SER A O 1
ATOM 658 N N . LEU A 1 90 ? 1.951 -1.161 -9.572 1.00 88.12 90 LEU A N 1
ATOM 659 C CA . LEU A 1 90 ? 3.098 -0.276 -9.338 1.00 88.12 90 LEU A CA 1
ATOM 660 C C . LEU A 1 90 ? 4.199 -0.448 -10.395 1.00 88.12 90 LEU A C 1
ATOM 662 O O . LEU A 1 90 ? 5.103 0.378 -10.498 1.00 88.12 90 LEU A O 1
ATOM 666 N N . ARG A 1 91 ? 4.154 -1.529 -11.182 1.00 88.31 91 ARG A N 1
ATOM 667 C CA . ARG A 1 91 ? 5.227 -1.884 -12.114 1.00 88.31 91 ARG A CA 1
ATOM 668 C C . ARG A 1 91 ? 5.354 -0.845 -13.229 1.00 88.31 91 ARG A C 1
ATOM 670 O O . ARG A 1 91 ? 4.396 -0.586 -13.949 1.00 88.31 91 ARG A O 1
ATOM 677 N N . GLY A 1 92 ? 6.558 -0.292 -13.385 1.00 85.19 92 GLY A N 1
ATOM 678 C CA . GLY A 1 92 ? 6.874 0.686 -14.432 1.00 85.19 92 GLY A CA 1
ATOM 679 C C . GLY A 1 92 ? 6.245 2.065 -14.223 1.00 85.19 92 GLY A C 1
ATOM 680 O O . GLY A 1 92 ? 6.365 2.914 -15.101 1.00 85.19 92 GLY A O 1
ATOM 681 N N . LYS A 1 93 ? 5.582 2.303 -13.082 1.00 88.31 93 LYS A N 1
ATOM 682 C CA . LYS A 1 93 ? 5.061 3.624 -12.733 1.00 88.31 93 LYS A CA 1
ATOM 683 C C . LYS A 1 93 ? 6.107 4.419 -11.948 1.00 88.31 93 LYS A C 1
ATOM 685 O O . LYS A 1 93 ? 6.780 3.838 -11.094 1.00 88.31 93 LYS A O 1
ATOM 690 N N . PRO A 1 94 ? 6.226 5.735 -12.187 1.00 88.50 94 PRO A N 1
ATOM 691 C CA . PRO A 1 94 ? 7.066 6.597 -11.369 1.00 88.50 94 PRO A CA 1
ATOM 692 C C . PRO A 1 94 ? 6.624 6.581 -9.904 1.00 88.50 94 PRO A C 1
ATOM 694 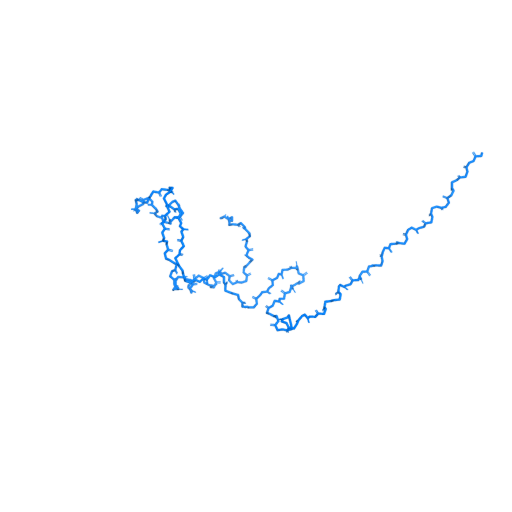O O . PRO A 1 94 ? 5.429 6.613 -9.603 1.00 88.50 94 PRO A O 1
ATOM 697 N N . VAL A 1 95 ? 7.593 6.574 -8.988 1.00 86.56 95 VAL A N 1
ATOM 698 C CA . VAL A 1 95 ? 7.321 6.810 -7.567 1.00 86.56 95 VAL A CA 1
ATOM 699 C C . VAL A 1 95 ? 7.146 8.312 -7.375 1.00 86.56 95 VAL A C 1
ATOM 701 O O . VAL A 1 95 ? 8.088 9.082 -7.554 1.00 86.56 95 VAL A O 1
ATOM 704 N N . LEU A 1 96 ? 5.927 8.730 -7.046 1.00 85.56 96 LEU A N 1
ATOM 705 C CA . LEU A 1 96 ? 5.612 10.134 -6.812 1.00 85.56 96 LEU A CA 1
ATOM 706 C C . LEU A 1 96 ? 6.055 10.546 -5.403 1.00 85.56 96 LEU A C 1
ATOM 708 O O . LEU A 1 96 ? 5.823 9.815 -4.442 1.00 85.56 96 LEU A O 1
ATOM 712 N N . MET A 1 97 ? 6.652 11.735 -5.272 1.00 84.25 97 MET A N 1
ATOM 713 C CA . MET A 1 97 ? 6.968 12.324 -3.960 1.00 84.25 97 MET A CA 1
ATOM 714 C C . MET A 1 97 ? 5.706 12.699 -3.176 1.00 84.25 97 MET A C 1
ATOM 716 O O . MET A 1 97 ? 5.696 12.628 -1.952 1.00 84.25 97 MET A O 1
ATOM 720 N N . GLN A 1 98 ? 4.647 13.091 -3.886 1.00 84.19 98 GLN A N 1
ATOM 721 C CA . GLN A 1 98 ? 3.359 13.442 -3.307 1.00 84.19 98 GLN A CA 1
ATOM 722 C C . GLN A 1 98 ? 2.270 12.580 -3.940 1.00 84.19 98 GLN A C 1
ATOM 724 O O . GLN A 1 98 ? 2.220 12.422 -5.161 1.00 84.19 98 GLN A O 1
ATOM 729 N N . HIS A 1 99 ? 1.391 12.030 -3.104 1.00 73.31 99 HIS A N 1
ATOM 730 C CA . HIS A 1 99 ? 0.188 11.363 -3.578 1.00 73.31 99 HIS A CA 1
ATOM 731 C C . HIS A 1 99 ? -0.840 12.425 -3.983 1.00 73.31 99 HIS A C 1
ATOM 733 O O . HIS A 1 99 ? -1.455 13.052 -3.123 1.00 73.31 99 HIS A O 1
ATOM 739 N N . THR A 1 100 ? -0.988 12.647 -5.288 1.00 70.56 100 THR A N 1
ATOM 740 C CA . THR A 1 100 ? -2.081 13.448 -5.852 1.00 70.56 100 THR A CA 1
ATOM 741 C C . THR A 1 100 ? -3.138 12.476 -6.391 1.00 70.56 100 THR A C 1
ATOM 743 O O . THR A 1 100 ? -2.782 11.667 -7.253 1.00 70.56 100 THR A O 1
ATOM 746 N N . PRO A 1 101 ? -4.368 12.482 -5.846 1.00 59.22 101 PRO A N 1
ATOM 747 C CA . PRO A 1 101 ? -5.443 11.577 -6.254 1.00 59.22 101 PRO A CA 1
ATOM 748 C C . PRO A 1 101 ? -5.999 11.880 -7.650 1.00 59.22 101 PRO A C 1
ATOM 750 O O . PRO A 1 101 ? -5.934 13.055 -8.080 1.00 59.22 101 PRO A O 1
#

Organism: NCBI:txid481146

Sequence (101 aa):
MNTRTTGQARASPPADVAPDTQPLALDRASVRRVDADGHLHIAHCILSAATVSPYYGREIPGAAALGLKDDAIYSVFRPPDALMRAAPSLRGKPVLMQHTP

Radius of gyration: 26.77 Å; chains: 1; bounding box: 60×73×45 Å